Protein AF-A0A9E5UUG3-F1 (afdb_monomer_lite)

Secondary structure (DSSP, 8-state):
--SHHHHHHHHHHHHHHHHHHHHHHTT-S-------STTHHHHHHHHHHHHGGGEEEEE--TT--SHHHHHHHHHH-TTS-TTTTHHHHHHHHH---HHHHHHHHHHHHHHH-SS--EEEEE-GGGS---HHHHHHHHHHHHHS-GGGS-S---S---S----S-TTHHHHHHHTTS--

Structure (mmCIF, N/CA/C/O backbone):
data_AF-A0A9E5UUG3-F1
#
_entry.id   AF-A0A9E5UUG3-F1
#
loop_
_atom_site.group_PDB
_atom_site.id
_atom_site.type_symbol
_atom_site.label_atom_id
_atom_site.label_alt_id
_atom_site.label_comp_id
_atom_site.label_asym_id
_atom_site.label_entity_id
_atom_site.label_seq_id
_atom_site.pdbx_PDB_ins_code
_atom_site.Cartn_x
_atom_site.Cartn_y
_atom_site.Cartn_z
_atom_site.occupancy
_atom_site.B_iso_or_equiv
_atom_site.auth_seq_id
_atom_site.auth_comp_id
_atom_site.auth_asym_id
_atom_site.auth_atom_id
_atom_site.pdbx_PDB_model_num
ATOM 1 N N . MET A 1 1 ? 19.780 -21.323 -33.373 1.00 42.34 1 MET A N 1
ATOM 2 C CA . MET A 1 1 ? 19.996 -20.394 -32.244 1.00 42.34 1 MET A CA 1
ATOM 3 C C . MET A 1 1 ? 18.918 -20.692 -31.219 1.00 42.34 1 MET A C 1
ATOM 5 O O . MET A 1 1 ? 17.743 -20.527 -31.521 1.00 42.34 1 MET A O 1
ATOM 9 N N . ASP A 1 2 ? 19.329 -21.275 -30.093 1.00 50.41 2 ASP A N 1
ATOM 10 C CA . ASP A 1 2 ? 18.480 -21.953 -29.109 1.00 50.41 2 ASP A CA 1
ATOM 11 C C . ASP A 1 2 ? 17.634 -20.989 -28.270 1.00 50.41 2 ASP A C 1
ATOM 13 O O . ASP A 1 2 ? 18.075 -20.495 -27.234 1.00 50.41 2 ASP A O 1
ATOM 17 N N . ASN A 1 3 ? 16.378 -20.784 -28.672 1.00 49.06 3 ASN A N 1
ATOM 18 C CA . ASN A 1 3 ? 15.360 -20.176 -27.804 1.00 49.06 3 ASN A CA 1
ATOM 19 C C . ASN A 1 3 ? 14.897 -21.125 -26.680 1.00 49.06 3 ASN A C 1
ATOM 21 O O . ASN A 1 3 ? 14.336 -20.669 -25.686 1.00 49.06 3 ASN A O 1
ATOM 25 N N . MET A 1 4 ? 15.157 -22.432 -26.803 1.00 44.44 4 MET A N 1
ATOM 26 C CA . MET A 1 4 ? 14.665 -23.447 -25.863 1.00 44.44 4 MET A CA 1
ATOM 27 C C . MET A 1 4 ? 15.481 -23.487 -24.558 1.00 44.44 4 MET A C 1
ATOM 29 O O . MET A 1 4 ? 14.913 -23.558 -23.475 1.00 44.44 4 MET A O 1
ATOM 33 N N . GLY A 1 5 ? 16.806 -23.307 -24.629 1.00 47.41 5 GLY A N 1
ATOM 34 C CA . GLY A 1 5 ? 17.678 -23.308 -23.445 1.00 47.41 5 GLY A CA 1
ATOM 35 C C . GLY A 1 5 ? 17.629 -22.030 -22.595 1.00 47.41 5 GLY A C 1
ATOM 36 O O . GLY A 1 5 ? 18.111 -22.030 -21.461 1.00 47.41 5 GLY A O 1
ATOM 37 N N . TYR A 1 6 ? 17.075 -20.933 -23.123 1.00 51.69 6 TYR A N 1
ATOM 38 C CA . TYR A 1 6 ? 16.877 -19.690 -22.371 1.00 51.69 6 TYR A CA 1
ATOM 39 C C . TYR A 1 6 ? 15.624 -19.767 -21.495 1.00 51.69 6 TYR A C 1
ATOM 41 O O . TYR A 1 6 ? 15.680 -19.400 -20.322 1.00 51.69 6 TYR A O 1
ATOM 49 N N . MET A 1 7 ? 14.528 -20.308 -22.037 1.00 43.44 7 MET A N 1
ATOM 50 C CA . MET A 1 7 ? 13.274 -20.473 -21.298 1.00 43.44 7 MET A CA 1
ATOM 51 C C . MET A 1 7 ? 13.421 -21.466 -20.141 1.00 43.44 7 MET A C 1
ATOM 53 O O . MET A 1 7 ? 13.044 -21.119 -19.027 1.00 43.44 7 MET A O 1
ATOM 57 N N . ASP A 1 8 ? 14.111 -22.595 -20.337 1.00 50.88 8 ASP A N 1
ATOM 58 C CA . ASP A 1 8 ? 14.395 -23.561 -19.259 1.00 50.88 8 ASP A CA 1
ATOM 59 C C . ASP A 1 8 ? 15.176 -22.945 -18.086 1.00 50.88 8 ASP A C 1
ATOM 61 O O . ASP A 1 8 ? 14.924 -23.243 -16.918 1.00 50.88 8 ASP A O 1
ATOM 65 N N . ARG A 1 9 ? 16.132 -22.047 -18.364 1.00 43.44 9 ARG A N 1
ATOM 66 C CA . ARG A 1 9 ? 16.899 -21.367 -17.305 1.00 43.44 9 ARG A CA 1
ATOM 67 C C . ARG A 1 9 ? 16.075 -20.305 -16.597 1.00 43.44 9 ARG A C 1
ATOM 69 O O . ARG A 1 9 ? 16.220 -20.145 -15.387 1.00 43.44 9 ARG A O 1
ATOM 76 N N . VAL A 1 10 ? 15.235 -19.573 -17.328 1.00 49.25 10 VAL A N 1
ATOM 77 C CA . VAL A 1 10 ? 14.314 -18.597 -16.734 1.00 49.25 10 VAL A CA 1
ATOM 78 C C . VAL A 1 10 ? 13.309 -19.317 -15.843 1.00 49.25 10 VAL A C 1
ATOM 80 O O . VAL A 1 10 ? 13.124 -18.894 -14.706 1.00 49.25 10 VAL A O 1
ATOM 83 N N . GLU A 1 11 ? 12.744 -20.436 -16.293 1.00 49.12 11 GLU A N 1
ATOM 84 C CA . GLU A 1 11 ? 11.840 -21.260 -15.492 1.00 49.12 11 GLU A CA 1
ATOM 85 C C . GLU A 1 11 ? 12.535 -21.867 -14.277 1.00 49.12 11 GLU A C 1
ATOM 87 O O . GLU A 1 11 ? 11.987 -21.798 -13.182 1.00 49.12 11 GLU A O 1
ATOM 92 N N . ALA A 1 12 ? 13.757 -22.387 -14.407 1.00 44.47 12 ALA A N 1
ATOM 93 C CA . ALA A 1 12 ? 14.498 -22.944 -13.276 1.00 44.47 12 ALA A CA 1
ATOM 94 C C . ALA A 1 12 ? 14.862 -21.880 -12.224 1.00 44.47 12 ALA A C 1
ATOM 96 O O . ALA A 1 12 ? 14.724 -22.118 -11.018 1.00 44.47 12 ALA A O 1
ATOM 97 N N . VAL A 1 13 ? 15.293 -20.688 -12.654 1.00 48.50 13 VAL A N 1
ATOM 98 C CA . VAL A 1 13 ? 15.597 -19.563 -11.751 1.00 48.50 13 VAL A CA 1
ATOM 99 C C . VAL A 1 13 ? 14.319 -19.031 -11.111 1.00 48.50 13 VAL A C 1
ATOM 101 O O . VAL A 1 13 ? 14.289 -18.835 -9.896 1.00 48.50 13 VAL A O 1
ATOM 104 N N . ALA A 1 14 ? 13.248 -18.867 -11.888 1.00 50.31 14 ALA A N 1
ATOM 105 C CA . ALA A 1 14 ? 11.950 -18.443 -11.386 1.00 50.31 14 ALA A CA 1
ATOM 106 C C . ALA A 1 14 ? 11.383 -19.474 -10.404 1.00 50.31 14 ALA A C 1
ATOM 108 O O . ALA A 1 14 ? 10.954 -19.097 -9.324 1.00 50.31 14 ALA A O 1
ATOM 109 N N . ALA A 1 15 ? 11.462 -20.772 -10.699 1.00 51.09 15 ALA A N 1
ATOM 110 C CA . ALA A 1 15 ? 11.016 -21.849 -9.820 1.00 51.09 15 ALA A CA 1
ATOM 111 C C . ALA A 1 15 ? 11.844 -21.937 -8.531 1.00 51.09 15 ALA A C 1
ATOM 113 O O . ALA A 1 15 ? 11.290 -22.209 -7.463 1.00 51.09 15 ALA A O 1
ATOM 114 N N . THR A 1 16 ? 13.149 -21.666 -8.602 1.00 54.38 16 THR A N 1
ATOM 115 C CA . THR A 1 16 ? 14.029 -21.599 -7.426 1.00 54.38 16 THR A CA 1
ATOM 116 C C . THR A 1 16 ? 13.702 -20.379 -6.570 1.00 54.38 16 THR A C 1
ATOM 118 O O . THR A 1 16 ? 13.541 -20.510 -5.357 1.00 54.38 16 THR A O 1
ATOM 121 N N . ALA A 1 17 ? 13.521 -19.211 -7.190 1.00 56.84 17 ALA A N 1
ATOM 122 C CA . ALA A 1 17 ? 13.070 -18.001 -6.512 1.00 56.84 17 ALA A CA 1
ATOM 123 C C . ALA A 1 17 ? 11.683 -18.208 -5.891 1.00 56.84 17 ALA A C 1
ATOM 125 O O . ALA A 1 17 ? 11.483 -17.884 -4.731 1.00 56.84 17 ALA A O 1
ATOM 126 N N . ALA A 1 18 ? 10.762 -18.849 -6.607 1.00 54.66 18 ALA A N 1
ATOM 127 C CA . ALA A 1 18 ? 9.435 -19.217 -6.130 1.00 54.66 18 ALA A CA 1
ATOM 128 C C . ALA A 1 18 ? 9.491 -20.138 -4.923 1.00 54.66 18 ALA A C 1
ATOM 130 O O . ALA A 1 18 ? 8.748 -19.949 -3.970 1.00 54.66 18 ALA A O 1
ATOM 131 N N . LYS A 1 19 ? 10.362 -21.150 -4.964 1.00 59.47 19 LYS A N 1
ATOM 132 C CA . LYS A 1 19 ? 10.550 -22.092 -3.865 1.00 59.47 19 LYS A CA 1
ATOM 133 C C . LYS A 1 19 ? 11.124 -21.381 -2.645 1.00 59.47 19 LYS A C 1
ATOM 135 O O . LYS A 1 19 ? 10.588 -21.553 -1.561 1.00 59.47 19 LYS A O 1
ATOM 140 N N . ALA A 1 20 ? 12.133 -20.535 -2.836 1.00 62.28 20 ALA A N 1
ATOM 141 C CA . ALA A 1 20 ? 12.733 -19.749 -1.764 1.00 62.28 20 ALA A CA 1
ATOM 142 C C . ALA A 1 20 ? 11.764 -18.708 -1.182 1.00 62.28 20 ALA A C 1
ATOM 144 O O . ALA A 1 20 ? 11.765 -18.491 0.026 1.00 62.28 20 ALA A O 1
ATOM 145 N N . VAL A 1 21 ? 10.934 -18.085 -2.025 1.00 58.16 21 VAL A N 1
ATOM 146 C CA . VAL A 1 21 ? 9.827 -17.224 -1.598 1.00 58.16 21 VAL A CA 1
ATOM 147 C C . VAL A 1 21 ? 8.866 -18.072 -0.776 1.00 58.16 21 VAL A C 1
ATOM 149 O O . VAL A 1 21 ? 8.733 -17.801 0.404 1.00 58.16 21 VAL A O 1
ATOM 152 N N . ARG A 1 22 ? 8.320 -19.168 -1.319 1.00 61.12 22 ARG A N 1
ATOM 153 C CA . ARG A 1 22 ? 7.390 -20.067 -0.613 1.00 61.12 22 ARG A CA 1
ATOM 154 C C . ARG A 1 22 ? 7.908 -20.534 0.739 1.00 61.12 22 ARG A C 1
ATOM 156 O O . ARG A 1 22 ? 7.208 -20.370 1.723 1.00 61.12 22 ARG A O 1
ATOM 163 N N . GLU A 1 23 ? 9.112 -21.094 0.807 1.00 63.41 23 GLU A N 1
ATOM 164 C CA . GLU A 1 23 ? 9.686 -21.622 2.054 1.00 63.41 23 GLU A CA 1
ATOM 165 C C . GLU A 1 23 ? 9.810 -20.551 3.132 1.00 63.41 23 GLU A C 1
ATOM 167 O O . GLU A 1 23 ? 9.707 -20.845 4.318 1.00 63.41 23 GLU A O 1
ATOM 172 N N . LYS A 1 24 ? 10.018 -19.299 2.725 1.00 58.38 24 LYS A N 1
ATOM 173 C CA . LYS A 1 24 ? 10.236 -18.197 3.657 1.00 58.38 24 LYS A CA 1
ATOM 174 C C . LYS A 1 24 ? 8.971 -17.417 3.933 1.00 58.38 24 LYS A C 1
ATOM 176 O O . LYS A 1 24 ? 8.913 -16.762 4.966 1.00 58.38 24 LYS A O 1
ATOM 181 N N . THR A 1 25 ? 8.003 -17.449 3.017 1.00 55.69 25 THR A N 1
ATOM 182 C CA . THR A 1 25 ? 6.725 -16.734 3.099 1.00 55.69 25 THR A CA 1
ATOM 183 C C . THR A 1 25 ? 5.597 -17.621 3.600 1.00 55.69 25 THR A C 1
ATOM 185 O O . THR A 1 25 ? 4.498 -17.114 3.789 1.00 55.69 25 THR A O 1
ATOM 188 N N . HIS A 1 26 ? 5.836 -18.923 3.783 1.00 54.44 26 HIS A N 1
ATOM 189 C CA . HIS A 1 26 ? 4.809 -19.914 4.100 1.00 54.44 26 HIS A CA 1
ATOM 190 C C . HIS A 1 26 ? 3.956 -19.521 5.316 1.00 54.44 26 HIS A C 1
ATOM 192 O O . HIS A 1 26 ? 2.752 -19.745 5.324 1.00 54.44 26 HIS A O 1
ATOM 198 N N . ASP A 1 27 ? 4.559 -18.882 6.314 1.00 53.25 27 ASP A N 1
ATOM 199 C CA . ASP A 1 27 ? 3.922 -18.407 7.542 1.00 53.25 27 ASP A CA 1
ATOM 200 C C . ASP A 1 27 ? 3.556 -16.911 7.516 1.00 53.25 27 ASP A C 1
ATOM 202 O O . ASP A 1 27 ? 3.045 -16.379 8.502 1.00 53.25 27 ASP A O 1
ATOM 206 N N . LYS A 1 28 ? 3.795 -16.209 6.400 1.00 54.22 28 LYS A N 1
ATOM 207 C CA . LYS A 1 28 ? 3.691 -14.744 6.329 1.00 54.22 28 LYS A CA 1
ATOM 208 C C . LYS A 1 28 ? 2.484 -14.294 5.539 1.00 54.22 28 LYS A C 1
ATOM 210 O O . LYS A 1 28 ? 2.327 -14.616 4.366 1.00 54.22 28 LYS A O 1
ATOM 215 N N . ARG A 1 29 ? 1.643 -13.501 6.192 1.00 54.22 29 ARG A N 1
ATOM 216 C CA . ARG A 1 29 ? 0.372 -13.029 5.637 1.00 54.22 29 ARG A CA 1
ATOM 217 C C . ARG A 1 29 ? 0.427 -11.722 4.857 1.00 54.22 29 ARG A C 1
ATOM 219 O O . ARG A 1 29 ? -0.585 -11.385 4.267 1.00 54.22 29 ARG A O 1
ATOM 226 N N . ILE A 1 30 ? 1.548 -11.000 4.880 1.00 53.69 30 ILE A N 1
ATOM 227 C CA . ILE A 1 30 ? 1.813 -9.839 4.021 1.00 53.69 30 ILE A CA 1
ATOM 228 C C . ILE A 1 30 ? 3.253 -9.965 3.540 1.00 53.69 30 ILE A C 1
ATOM 230 O O . ILE A 1 30 ? 4.176 -10.166 4.333 1.00 53.69 30 ILE A O 1
ATOM 234 N N . ILE A 1 31 ? 3.443 -9.860 2.230 1.00 60.00 31 ILE A N 1
ATOM 235 C CA . ILE A 1 31 ? 4.750 -9.964 1.591 1.00 60.00 31 ILE A CA 1
ATOM 236 C C . ILE A 1 31 ? 4.859 -8.781 0.639 1.00 60.00 31 ILE A C 1
ATOM 238 O O . ILE A 1 31 ? 4.222 -8.793 -0.407 1.00 60.00 31 ILE A O 1
ATOM 242 N N . ILE A 1 32 ? 5.655 -7.784 1.022 1.00 59.47 32 ILE A N 1
ATOM 243 C CA . ILE A 1 32 ? 6.008 -6.651 0.165 1.00 59.47 32 ILE A CA 1
ATOM 244 C C . ILE A 1 32 ? 7.279 -7.031 -0.586 1.00 59.47 32 ILE A C 1
ATOM 246 O O . ILE A 1 32 ? 8.333 -7.242 0.022 1.00 59.47 32 ILE A O 1
ATOM 250 N N . LEU A 1 33 ? 7.172 -7.173 -1.904 1.00 61.72 33 LEU A N 1
ATOM 251 C CA . LEU A 1 33 ? 8.318 -7.424 -2.776 1.00 61.72 33 LEU A CA 1
ATOM 252 C C . LEU A 1 33 ? 8.551 -6.211 -3.656 1.00 61.72 33 LEU A C 1
ATOM 254 O O . LEU A 1 33 ? 7.604 -5.556 -4.058 1.00 61.72 33 LEU A O 1
ATOM 258 N N . TYR A 1 34 ? 9.820 -5.969 -3.958 1.00 63.78 34 TYR A N 1
ATOM 259 C CA . TYR A 1 34 ? 10.263 -4.859 -4.784 1.00 63.78 34 TYR A CA 1
ATOM 260 C C . TYR A 1 34 ? 11.344 -5.344 -5.762 1.00 63.78 34 TYR A C 1
ATOM 262 O O . TYR A 1 34 ? 12.526 -5.422 -5.399 1.00 63.78 34 TYR A O 1
ATOM 270 N N . PRO A 1 35 ? 10.989 -5.786 -6.977 1.00 56.69 35 PRO A N 1
ATOM 271 C CA . PRO A 1 35 ? 11.941 -6.525 -7.790 1.00 56.69 35 PRO A CA 1
ATOM 272 C C . PRO A 1 35 ? 12.709 -5.614 -8.767 1.00 56.69 35 PRO A C 1
ATOM 274 O O . PRO A 1 35 ? 12.293 -5.357 -9.883 1.00 56.69 35 PRO A O 1
ATOM 277 N N . ARG A 1 36 ? 13.934 -5.213 -8.406 1.00 58.78 36 ARG A N 1
ATOM 278 C CA . ARG A 1 36 ? 14.842 -4.411 -9.268 1.00 58.78 36 ARG A CA 1
ATOM 279 C C . ARG A 1 36 ? 15.496 -5.148 -10.453 1.00 58.78 36 ARG A C 1
ATOM 281 O O . ARG A 1 36 ? 16.528 -4.706 -10.955 1.00 58.78 36 ARG A O 1
ATOM 288 N N . HIS A 1 37 ? 14.997 -6.308 -10.880 1.00 60.78 37 HIS A N 1
ATOM 289 C CA . HIS A 1 37 ? 15.760 -7.194 -11.775 1.00 60.78 37 HIS A CA 1
ATOM 290 C C . HIS A 1 37 ? 15.142 -7.363 -13.164 1.00 60.78 37 HIS A C 1
ATOM 292 O O . HIS A 1 37 ? 13.932 -7.344 -13.319 1.00 60.78 37 HIS A O 1
ATOM 298 N N . ARG A 1 38 ? 15.959 -7.683 -14.179 1.00 58.59 38 ARG A N 1
ATOM 299 C CA . ARG A 1 38 ? 15.508 -8.001 -15.557 1.00 58.59 38 ARG A CA 1
ATOM 300 C C . ARG A 1 38 ? 14.472 -9.131 -15.657 1.00 58.59 38 ARG A C 1
ATOM 302 O O . ARG A 1 38 ? 13.865 -9.314 -16.700 1.00 58.59 38 ARG A O 1
ATOM 309 N N . GLN A 1 39 ? 14.297 -9.907 -14.590 1.00 67.06 39 GLN A N 1
ATOM 310 C CA . GLN A 1 39 ? 13.318 -10.993 -14.487 1.00 67.06 39 GLN A CA 1
ATOM 311 C C . GLN A 1 39 ? 12.070 -10.577 -13.688 1.00 67.06 39 GLN A C 1
ATOM 313 O O . GLN A 1 39 ? 11.297 -11.432 -13.272 1.00 67.06 39 GLN A O 1
ATOM 318 N N . HIS A 1 40 ? 11.883 -9.272 -13.476 1.00 72.06 40 HIS A N 1
ATOM 319 C CA . HIS A 1 40 ? 10.779 -8.658 -12.747 1.00 72.06 40 HIS A CA 1
ATOM 320 C C . HIS A 1 40 ? 9.415 -9.210 -13.184 1.00 72.06 40 HIS A C 1
ATOM 322 O O . HIS A 1 40 ? 8.711 -9.824 -12.387 1.00 72.06 40 HIS A O 1
ATOM 328 N N . THR A 1 41 ? 9.105 -9.124 -14.480 1.00 76.94 41 THR A N 1
ATOM 329 C CA . THR A 1 41 ? 7.843 -9.616 -15.048 1.00 76.94 41 THR A CA 1
ATOM 330 C C . THR A 1 41 ? 7.648 -11.118 -14.838 1.00 76.94 41 THR A C 1
ATOM 332 O O . THR A 1 41 ? 6.546 -11.556 -14.525 1.00 76.94 41 THR A O 1
ATOM 33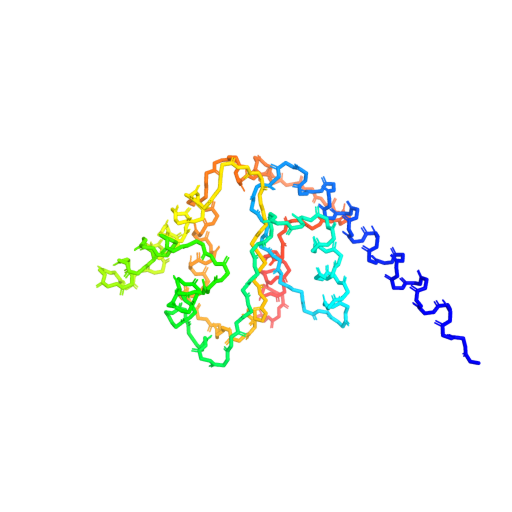5 N N . ALA A 1 42 ? 8.714 -11.916 -14.961 1.00 75.50 42 ALA A N 1
ATOM 336 C CA . ALA A 1 42 ? 8.647 -13.361 -14.747 1.00 75.50 42 ALA A CA 1
ATOM 337 C C . ALA A 1 42 ? 8.388 -13.707 -13.272 1.00 75.50 42 ALA A C 1
ATOM 339 O O . ALA A 1 42 ? 7.617 -14.620 -12.980 1.00 75.50 42 ALA A O 1
ATOM 340 N N . LEU A 1 43 ? 8.989 -12.957 -12.342 1.00 75.12 43 LEU A N 1
ATOM 341 C CA . LEU A 1 43 ? 8.722 -13.103 -10.916 1.00 75.12 43 LEU A CA 1
ATOM 342 C C . LEU A 1 43 ? 7.274 -12.729 -10.591 1.00 75.12 43 LEU A C 1
ATOM 344 O O . LEU A 1 43 ? 6.601 -13.511 -9.929 1.00 75.12 43 LEU A O 1
ATOM 348 N N . ILE A 1 44 ? 6.778 -11.591 -11.085 1.00 79.44 44 ILE A N 1
ATOM 349 C CA . ILE A 1 44 ? 5.379 -11.181 -10.895 1.00 79.44 44 ILE A CA 1
ATOM 350 C C . ILE A 1 44 ? 4.423 -12.247 -11.428 1.00 79.44 44 ILE A C 1
ATOM 352 O O . ILE A 1 44 ? 3.546 -12.693 -10.693 1.00 79.44 44 ILE A O 1
ATOM 356 N N . ALA A 1 45 ? 4.614 -12.706 -12.668 1.00 80.88 45 ALA A N 1
ATOM 357 C CA . ALA A 1 45 ? 3.770 -13.736 -13.274 1.00 80.88 45 ALA A CA 1
ATOM 358 C C . ALA A 1 45 ? 3.753 -15.028 -12.444 1.00 80.88 45 ALA A C 1
ATOM 360 O O . ALA A 1 45 ? 2.710 -15.658 -12.255 1.00 80.88 45 ALA A O 1
ATOM 361 N N . LEU A 1 46 ? 4.908 -15.407 -11.900 1.00 78.81 46 LEU A N 1
ATOM 362 C CA . LEU A 1 46 ? 5.022 -16.561 -11.027 1.00 78.81 46 LEU A CA 1
ATOM 363 C C . LEU A 1 46 ? 4.310 -16.354 -9.681 1.00 78.81 46 LEU A C 1
ATOM 365 O O . LEU A 1 46 ? 3.675 -17.280 -9.182 1.00 78.81 46 LEU A O 1
ATOM 369 N N . LEU A 1 47 ? 4.389 -15.160 -9.093 1.00 77.19 47 LEU A N 1
ATOM 370 C CA . LEU A 1 47 ? 3.677 -14.837 -7.856 1.00 77.19 47 LEU A CA 1
ATOM 371 C C . LEU A 1 47 ? 2.165 -14.853 -8.076 1.00 77.19 47 LEU A C 1
ATOM 373 O O . LEU A 1 47 ? 1.459 -15.490 -7.297 1.00 77.19 47 LEU A O 1
ATOM 377 N N . TYR A 1 48 ? 1.688 -14.281 -9.183 1.00 81.44 48 TYR A N 1
ATOM 378 C CA . TYR A 1 48 ? 0.283 -14.356 -9.585 1.00 81.44 48 TYR A CA 1
ATOM 379 C C . TYR A 1 48 ? -0.201 -15.800 -9.715 1.00 81.44 48 TYR A C 1
ATOM 381 O O . TYR A 1 48 ? -1.256 -16.136 -9.188 1.00 81.44 48 TYR A O 1
ATOM 389 N N . LYS A 1 49 ? 0.591 -16.689 -10.330 1.00 81.00 49 LYS A N 1
ATOM 390 C CA . LYS A 1 49 ? 0.254 -18.120 -10.435 1.00 81.00 49 LYS A CA 1
ATOM 391 C C . LYS A 1 49 ? 0.114 -18.815 -9.073 1.00 81.00 49 LYS A C 1
ATOM 393 O O . LYS A 1 49 ? -0.540 -19.846 -8.985 1.00 81.00 49 LYS A O 1
ATOM 398 N N . HIS A 1 50 ? 0.770 -18.314 -8.027 1.00 76.56 50 HIS A N 1
ATOM 399 C CA . HIS A 1 50 ? 0.776 -18.954 -6.708 1.00 76.56 50 HIS A CA 1
ATOM 400 C C . HIS A 1 50 ? -0.220 -18.359 -5.717 1.00 76.56 50 HIS A C 1
ATOM 402 O O . HIS A 1 50 ? -0.761 -19.090 -4.886 1.00 76.56 50 HIS A O 1
ATOM 408 N N . TYR A 1 51 ? -0.409 -17.045 -5.758 1.00 78.31 51 TYR A N 1
ATOM 409 C CA . TYR A 1 51 ? -1.283 -16.339 -4.829 1.00 78.31 51 TYR A CA 1
ATOM 410 C C . TYR A 1 51 ? -2.662 -16.072 -5.427 1.00 78.31 51 TYR A C 1
ATOM 412 O O . TYR A 1 51 ? -3.596 -15.897 -4.652 1.00 78.31 51 TYR A O 1
ATOM 420 N N . GLU A 1 52 ? -2.802 -16.138 -6.754 1.00 83.81 52 GLU A N 1
ATOM 421 C CA . GLU A 1 52 ? -4.063 -15.989 -7.484 1.00 83.81 52 GLU A CA 1
ATOM 422 C C . GLU A 1 52 ? -4.846 -14.750 -7.014 1.00 83.81 52 GLU A C 1
ATOM 424 O O . GLU A 1 52 ? -4.329 -13.634 -7.072 1.00 83.81 52 GLU A O 1
ATOM 429 N N . ASP A 1 53 ? -6.065 -14.936 -6.507 1.00 82.94 53 ASP A N 1
ATOM 430 C CA . ASP A 1 53 ? -6.956 -13.890 -5.996 1.00 82.94 53 ASP A CA 1
ATOM 431 C C . ASP A 1 53 ? -6.482 -13.265 -4.669 1.00 82.94 53 ASP A C 1
ATOM 433 O O . ASP A 1 53 ? -7.039 -12.272 -4.203 1.00 82.94 53 ASP A O 1
ATOM 437 N N . ARG A 1 54 ? -5.461 -13.846 -4.029 1.00 83.25 54 ARG A N 1
ATOM 438 C CA . ARG A 1 54 ? -4.892 -13.403 -2.745 1.00 83.25 54 ARG A CA 1
ATOM 439 C C . ARG A 1 54 ? -3.702 -12.473 -2.927 1.00 83.25 54 ARG A C 1
ATOM 441 O O . ARG A 1 54 ? -2.918 -12.299 -1.997 1.00 83.25 54 ARG A O 1
ATOM 448 N N . MET A 1 55 ? -3.533 -11.898 -4.110 1.00 85.31 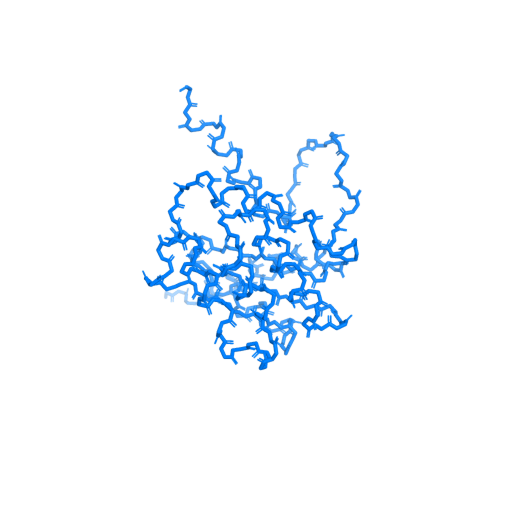55 MET A N 1
ATOM 449 C CA . MET A 1 55 ? -2.479 -10.939 -4.407 1.00 85.31 55 MET A CA 1
ATOM 450 C C . MET A 1 55 ? -3.087 -9.586 -4.760 1.00 85.31 55 MET A C 1
ATOM 452 O O . MET A 1 55 ? -3.855 -9.474 -5.707 1.00 85.31 55 MET A O 1
ATOM 456 N N . TYR A 1 56 ? -2.688 -8.561 -4.016 1.00 87.25 56 TYR A N 1
ATOM 457 C CA . TYR A 1 56 ? -2.901 -7.163 -4.359 1.00 87.25 56 TYR A CA 1
ATOM 458 C C . TYR A 1 56 ? -1.600 -6.615 -4.929 1.00 87.25 56 TYR A C 1
ATOM 460 O O . TYR A 1 56 ? -0.521 -6.871 -4.392 1.00 87.25 56 TYR A O 1
ATOM 468 N N . TYR A 1 57 ? -1.692 -5.893 -6.031 1.00 87.56 57 TYR A N 1
ATOM 469 C CA . TYR A 1 57 ? -0.565 -5.341 -6.759 1.00 87.56 57 TYR A CA 1
ATOM 470 C C . TYR A 1 57 ? -0.767 -3.844 -6.908 1.00 87.56 57 TYR A C 1
ATOM 472 O O . TYR A 1 57 ? -1.810 -3.408 -7.376 1.00 87.56 57 TYR A O 1
ATOM 480 N N . TYR A 1 58 ? 0.242 -3.077 -6.522 1.00 90.56 58 TYR A N 1
ATOM 481 C CA . TYR A 1 58 ? 0.284 -1.645 -6.753 1.00 90.56 58 TYR A CA 1
ATOM 482 C C . TYR A 1 58 ? 1.628 -1.296 -7.376 1.00 90.56 58 TYR A C 1
ATOM 484 O O . TYR A 1 58 ? 2.674 -1.548 -6.773 1.00 90.56 58 TYR A O 1
ATOM 492 N N . ALA A 1 59 ? 1.599 -0.736 -8.580 1.00 89.38 59 ALA A N 1
ATOM 493 C CA . ALA A 1 59 ? 2.781 -0.205 -9.239 1.00 89.38 59 ALA A CA 1
ATOM 494 C C . ALA A 1 59 ? 2.803 1.304 -9.069 1.00 89.38 59 ALA A C 1
ATOM 496 O O . ALA A 1 59 ? 1.864 1.977 -9.492 1.00 89.38 59 ALA A O 1
ATOM 497 N N . LEU A 1 60 ? 3.881 1.823 -8.484 1.00 90.00 60 LEU A N 1
ATOM 498 C CA . LEU A 1 60 ? 4.056 3.260 -8.392 1.00 90.00 60 LEU A CA 1
ATOM 499 C C . LEU A 1 60 ? 4.147 3.864 -9.796 1.00 90.00 60 LEU A C 1
ATOM 501 O O . LEU A 1 60 ? 4.748 3.283 -10.712 1.00 90.00 60 LEU A O 1
ATOM 505 N N . SER A 1 61 ? 3.538 5.034 -9.934 1.00 91.31 61 SER A N 1
ATOM 506 C CA . SER A 1 61 ? 3.509 5.849 -11.144 1.00 91.31 61 SER A CA 1
ATOM 507 C C . SER A 1 61 ? 4.368 7.106 -10.986 1.00 91.31 61 SER A C 1
ATOM 509 O O . SER A 1 61 ? 4.886 7.392 -9.910 1.00 91.31 61 SER A O 1
ATOM 511 N N . GLU A 1 62 ? 4.521 7.886 -12.057 1.00 90.38 62 GLU A N 1
ATOM 512 C CA . GLU A 1 62 ? 5.242 9.170 -12.013 1.00 90.38 62 GLU A CA 1
ATOM 513 C C . GLU A 1 62 ? 4.566 10.208 -11.096 1.00 90.38 62 GLU A C 1
ATOM 515 O O . GLU A 1 62 ? 5.223 11.134 -10.610 1.00 90.38 62 GLU A O 1
ATOM 520 N N . ASP A 1 63 ? 3.273 10.026 -10.816 1.00 92.75 63 ASP A N 1
ATOM 521 C CA . ASP A 1 63 ? 2.525 10.857 -9.875 1.00 92.75 63 ASP A CA 1
ATOM 522 C C . ASP A 1 63 ? 2.875 10.525 -8.412 1.00 92.75 63 ASP A C 1
ATOM 524 O O . ASP A 1 63 ? 2.703 11.377 -7.544 1.00 92.75 63 ASP A O 1
ATOM 528 N N . ASP A 1 64 ? 3.444 9.342 -8.138 1.00 92.19 64 ASP A N 1
ATOM 529 C CA . ASP A 1 64 ? 3.878 8.883 -6.809 1.00 92.19 64 ASP A CA 1
ATOM 530 C C . ASP A 1 64 ? 5.301 9.375 -6.470 1.00 92.19 64 ASP A C 1
ATOM 532 O O . ASP A 1 64 ? 6.188 8.608 -6.084 1.00 92.19 64 ASP A O 1
ATOM 536 N N . ASN A 1 65 ? 5.536 10.675 -6.658 1.00 90.50 65 ASN A N 1
ATOM 537 C CA . ASN A 1 65 ? 6.855 11.309 -6.534 1.00 90.50 65 ASN A CA 1
ATOM 538 C C . ASN A 1 65 ? 7.226 11.754 -5.107 1.00 90.50 65 ASN A C 1
ATOM 540 O O . ASN A 1 65 ? 8.323 12.267 -4.889 1.00 90.50 65 ASN A O 1
ATOM 544 N N . ASP A 1 66 ? 6.355 11.529 -4.126 1.00 93.50 66 ASP A N 1
ATOM 545 C CA . ASP A 1 66 ? 6.638 11.664 -2.700 1.00 93.50 66 ASP A CA 1
ATOM 546 C C . ASP A 1 66 ? 5.811 10.655 -1.878 1.00 93.50 66 ASP A C 1
ATOM 548 O O . ASP A 1 66 ? 4.945 9.944 -2.390 1.00 93.50 66 ASP A O 1
ATOM 552 N N . LEU A 1 67 ? 6.077 10.561 -0.572 1.00 94.88 67 LEU A N 1
ATOM 553 C CA . LEU A 1 67 ? 5.380 9.600 0.289 1.00 94.88 67 LEU A CA 1
ATOM 554 C C . LEU A 1 67 ? 3.860 9.844 0.343 1.00 94.88 67 LEU A C 1
ATOM 556 O O . LEU A 1 67 ? 3.082 8.896 0.453 1.00 94.88 67 LEU A O 1
ATOM 560 N N . ARG A 1 68 ? 3.427 11.106 0.288 1.00 95.88 68 ARG A N 1
ATOM 561 C CA . ARG A 1 68 ? 2.021 11.493 0.440 1.00 95.88 68 ARG A CA 1
ATOM 562 C C . ARG A 1 68 ? 1.218 11.182 -0.817 1.00 95.88 68 ARG A C 1
ATOM 564 O O . ARG A 1 68 ? 0.107 10.662 -0.706 1.00 95.88 68 ARG A O 1
ATOM 571 N N . SER A 1 69 ? 1.771 11.478 -1.986 1.00 95.75 69 SER A N 1
ATOM 572 C CA . SER A 1 69 ? 1.220 11.130 -3.296 1.00 95.75 69 SER A CA 1
ATOM 573 C C . SER A 1 69 ? 1.116 9.616 -3.453 1.00 95.75 69 SER A C 1
ATOM 575 O O . SER A 1 69 ? 0.006 9.139 -3.682 1.00 95.75 69 SER A O 1
ATOM 577 N N . PHE A 1 70 ? 2.179 8.865 -3.137 1.00 95.56 70 PHE A N 1
ATOM 578 C CA . PHE A 1 70 ? 2.140 7.398 -3.083 1.00 95.56 70 PHE A CA 1
ATOM 579 C C . PHE A 1 70 ? 0.997 6.869 -2.213 1.00 95.56 70 PHE A C 1
ATOM 581 O O . PHE A 1 70 ? 0.194 6.051 -2.657 1.00 95.56 70 PHE A O 1
ATOM 588 N N . LEU A 1 71 ? 0.890 7.330 -0.964 1.00 96.75 71 LEU A N 1
ATOM 589 C CA . LEU A 1 71 ? -0.162 6.867 -0.056 1.00 96.75 71 LEU A CA 1
ATOM 590 C C . LEU A 1 71 ? -1.559 7.271 -0.533 1.00 96.75 71 LEU A C 1
ATOM 592 O O . LEU A 1 71 ? -2.523 6.528 -0.336 1.00 96.75 71 LEU A O 1
ATOM 596 N N . THR A 1 72 ? -1.672 8.431 -1.180 1.00 96.69 72 THR A N 1
ATOM 597 C CA . THR A 1 72 ? -2.921 8.882 -1.791 1.00 96.69 72 THR A CA 1
ATOM 598 C C . THR A 1 72 ? -3.318 7.945 -2.927 1.00 96.69 72 THR A C 1
ATOM 600 O O . THR A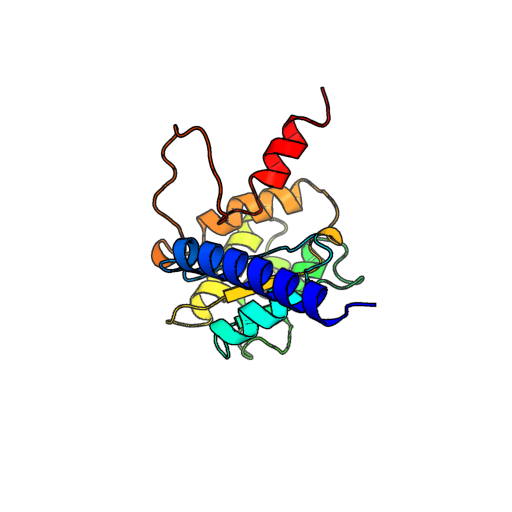 1 72 ? -4.434 7.426 -2.879 1.00 96.69 72 THR A O 1
ATOM 603 N N . GLY A 1 73 ? -2.425 7.671 -3.882 1.00 95.94 73 GLY A N 1
ATOM 604 C CA . GLY A 1 73 ? -2.665 6.751 -4.997 1.00 95.94 73 GLY A CA 1
ATOM 605 C C . GLY A 1 73 ? -2.989 5.340 -4.514 1.00 95.94 73 GLY A C 1
ATOM 606 O O . GLY A 1 73 ? -4.055 4.804 -4.818 1.00 95.94 73 GLY A O 1
ATOM 607 N N . PHE A 1 74 ? -2.155 4.801 -3.625 1.00 95.25 74 PHE A N 1
ATOM 608 C CA . PHE A 1 74 ? -2.334 3.483 -3.019 1.00 95.25 74 PHE A CA 1
ATOM 609 C C . PHE A 1 74 ? -3.688 3.328 -2.312 1.00 95.25 74 PHE A C 1
ATOM 611 O O . PHE A 1 74 ? -4.341 2.294 -2.424 1.00 95.25 74 PHE A O 1
ATOM 618 N N . SER A 1 75 ? -4.152 4.365 -1.604 1.00 95.94 75 SER A N 1
ATOM 619 C CA . SER A 1 75 ? -5.444 4.327 -0.906 1.00 95.94 75 SER A CA 1
ATOM 620 C C . SER A 1 75 ? -6.667 4.372 -1.834 1.00 95.94 75 SER A C 1
ATOM 622 O O . SER A 1 75 ? -7.762 4.044 -1.379 1.00 95.94 75 SER A O 1
ATOM 624 N N . HIS A 1 76 ? -6.509 4.783 -3.096 1.00 94.69 76 HIS A N 1
ATOM 625 C CA . HIS A 1 76 ? -7.592 4.887 -4.086 1.00 94.69 76 HIS A CA 1
ATOM 626 C C . HIS A 1 76 ? -7.507 3.829 -5.193 1.00 94.69 76 HIS A C 1
ATOM 628 O O . HIS A 1 76 ? -8.346 3.832 -6.095 1.00 94.69 76 HIS A O 1
ATOM 634 N N . ASP A 1 77 ? -6.512 2.943 -5.149 1.00 93.94 77 ASP A N 1
ATOM 635 C CA . ASP A 1 77 ? -6.307 1.960 -6.203 1.00 93.94 77 ASP A CA 1
ATOM 636 C C . ASP A 1 77 ? -7.488 0.977 -6.290 1.00 93.94 77 ASP A C 1
ATOM 638 O O . ASP A 1 77 ? -7.935 0.390 -5.300 1.00 93.94 77 ASP A O 1
ATOM 642 N N . ALA A 1 78 ? -8.008 0.814 -7.508 1.00 87.88 78 ALA A N 1
ATOM 643 C CA . ALA A 1 78 ? -9.218 0.050 -7.789 1.00 87.88 78 ALA A CA 1
ATOM 644 C C . ALA A 1 78 ? -9.060 -1.467 -7.586 1.00 87.88 78 ALA A C 1
ATOM 646 O O . ALA A 1 78 ? -10.059 -2.188 -7.579 1.00 87.88 78 ALA A O 1
ATOM 647 N N . MET A 1 79 ? -7.830 -1.967 -7.438 1.00 87.62 79 MET A N 1
ATOM 648 C CA . MET A 1 79 ? -7.561 -3.367 -7.119 1.00 87.62 79 MET A CA 1
ATOM 649 C C . MET A 1 79 ? -7.928 -3.709 -5.670 1.00 87.62 79 MET A C 1
ATOM 651 O O . MET A 1 79 ? -8.144 -4.880 -5.342 1.00 87.62 79 MET A O 1
ATOM 655 N N . PHE A 1 80 ? -8.021 -2.708 -4.792 1.00 89.88 80 PHE A N 1
ATOM 656 C CA . PHE A 1 80 ? -8.445 -2.902 -3.411 1.00 89.88 80 PHE A CA 1
ATOM 657 C C . PHE A 1 80 ? -9.974 -2.791 -3.254 1.00 89.88 80 PHE A C 1
ATOM 659 O O . PHE A 1 80 ? -10.651 -2.130 -4.042 1.00 89.88 80 PHE A O 1
ATOM 666 N N . PRO A 1 81 ? -10.563 -3.422 -2.218 1.00 89.81 81 PRO A N 1
ATOM 667 C CA . PRO A 1 81 ? -11.977 -3.258 -1.896 1.00 89.81 81 PRO A CA 1
ATOM 668 C C . PRO A 1 81 ? -12.342 -1.792 -1.634 1.00 89.81 81 PRO A C 1
ATOM 670 O O . PRO A 1 81 ? -11.540 -1.043 -1.089 1.00 89.81 81 PRO A O 1
ATOM 673 N N . ILE A 1 82 ? -13.597 -1.414 -1.899 1.00 86.75 82 ILE A N 1
ATOM 674 C CA . ILE A 1 82 ? -14.110 -0.028 -1.782 1.00 86.75 82 ILE A CA 1
ATOM 675 C C . ILE A 1 82 ? -13.796 0.634 -0.425 1.00 86.75 82 ILE A C 1
ATOM 677 O O . ILE A 1 82 ? -13.583 1.841 -0.351 1.00 86.75 82 ILE A O 1
ATOM 681 N N . ASN A 1 83 ? -13.762 -0.146 0.656 1.00 89.00 83 ASN A N 1
ATOM 682 C CA . ASN A 1 83 ? -13.527 0.373 2.005 1.00 89.00 83 ASN A CA 1
ATOM 683 C C . ASN A 1 83 ? -12.039 0.512 2.364 1.00 89.00 83 ASN A C 1
ATOM 685 O O . ASN A 1 83 ? -11.720 1.017 3.440 1.00 89.00 83 ASN A O 1
ATOM 689 N N . PHE A 1 84 ? -11.132 0.062 1.498 1.00 95.06 84 PHE A N 1
ATOM 690 C CA . PHE A 1 84 ? -9.699 0.167 1.718 1.00 95.06 84 PHE A CA 1
ATOM 691 C C . PHE A 1 84 ? -9.227 1.626 1.695 1.00 95.06 84 PHE A C 1
ATOM 693 O O . PHE A 1 84 ? -9.833 2.507 1.073 1.00 95.06 84 PHE A O 1
ATOM 700 N N . GLY A 1 85 ? -8.134 1.887 2.410 1.00 96.31 85 GLY A N 1
ATOM 701 C CA . GLY A 1 85 ? -7.473 3.186 2.426 1.00 96.31 85 GLY A CA 1
ATOM 702 C C . GLY A 1 85 ? -8.146 4.240 3.306 1.00 96.31 85 GLY A C 1
ATOM 703 O O . GLY A 1 85 ? -7.723 5.394 3.287 1.00 96.31 85 GLY A O 1
ATOM 704 N N . LEU A 1 86 ? -9.205 3.902 4.054 1.00 96.75 86 LEU A N 1
ATOM 705 C CA . LEU A 1 86 ? -9.910 4.878 4.887 1.00 96.75 86 LEU A CA 1
ATOM 706 C C . LEU A 1 86 ? -9.006 5.407 6.003 1.00 96.75 86 LEU A C 1
ATOM 708 O O . LEU A 1 86 ? -8.971 6.619 6.231 1.00 96.75 86 LEU A O 1
ATOM 712 N N . SER A 1 87 ? -8.258 4.525 6.672 1.00 97.50 87 SER A N 1
ATOM 713 C CA . SER A 1 87 ? -7.314 4.954 7.702 1.00 97.50 87 SER A CA 1
ATOM 714 C C . SER A 1 87 ? -6.202 5.807 7.103 1.00 97.50 87 SER A C 1
ATOM 716 O O . SER A 1 87 ? -5.879 6.847 7.680 1.00 97.50 87 SER A O 1
ATOM 718 N N . ILE A 1 88 ? -5.643 5.417 5.949 1.00 97.75 88 ILE A N 1
ATOM 719 C CA . ILE A 1 88 ? -4.614 6.200 5.245 1.00 97.75 88 ILE A CA 1
ATOM 720 C C . ILE A 1 88 ? -5.135 7.605 4.932 1.00 97.75 88 ILE A C 1
ATOM 722 O O . ILE A 1 88 ? -4.519 8.586 5.343 1.00 97.75 88 ILE A O 1
ATOM 726 N N . ARG A 1 89 ? -6.296 7.721 4.274 1.00 97.31 89 ARG A N 1
ATOM 727 C CA . ARG A 1 89 ? -6.888 9.017 3.896 1.00 97.31 89 ARG A CA 1
ATOM 728 C C . ARG A 1 89 ? -7.123 9.921 5.103 1.00 97.31 89 ARG A C 1
ATOM 730 O O . ARG A 1 89 ? -6.801 11.104 5.045 1.00 97.31 89 ARG A O 1
ATOM 737 N N . ASN A 1 90 ? -7.625 9.366 6.205 1.00 97.44 90 ASN A N 1
ATOM 738 C CA . ASN A 1 90 ? -7.820 10.126 7.440 1.00 97.44 90 ASN A CA 1
ATOM 739 C C . ASN A 1 90 ? -6.482 10.604 8.020 1.00 97.44 90 ASN A C 1
ATOM 741 O O . ASN A 1 90 ? -6.347 11.774 8.370 1.00 97.44 90 ASN A O 1
ATOM 745 N N . ALA A 1 91 ? -5.475 9.728 8.075 1.00 97.75 91 ALA A N 1
ATOM 746 C CA . ALA A 1 91 ? -4.160 10.068 8.610 1.00 97.75 91 ALA A CA 1
ATOM 747 C C . ALA A 1 91 ? -3.443 11.134 7.769 1.00 97.75 91 ALA A C 1
ATOM 749 O O . ALA A 1 91 ? -2.816 12.022 8.340 1.00 97.75 91 ALA A O 1
ATOM 750 N N . LEU A 1 92 ? -3.591 11.093 6.440 1.00 97.38 92 LEU A N 1
ATOM 751 C CA . LEU A 1 92 ? -3.078 12.117 5.524 1.00 97.38 92 LEU A CA 1
ATOM 752 C C . LEU A 1 92 ? -3.743 13.488 5.720 1.00 97.38 92 LEU A C 1
ATOM 754 O O . LEU A 1 92 ? -3.173 14.497 5.318 1.00 97.38 92 LEU A O 1
ATOM 758 N N . GLN A 1 93 ? -4.948 13.551 6.292 1.00 96.75 93 GLN A N 1
ATOM 759 C CA . GLN A 1 93 ? -5.633 14.813 6.598 1.00 96.75 93 GLN A CA 1
ATOM 760 C C . GLN A 1 93 ? -5.320 15.323 8.007 1.00 96.75 93 GLN A C 1
ATOM 762 O O . GLN A 1 93 ? -5.304 16.531 8.233 1.00 96.75 93 GLN A O 1
ATOM 767 N N . SER A 1 94 ? -5.105 14.416 8.962 1.00 95.69 94 SER A N 1
ATOM 768 C CA . SER A 1 94 ? -4.986 14.757 10.382 1.00 95.69 94 SER A CA 1
ATOM 769 C C . SER A 1 94 ? -3.551 14.806 10.908 1.00 95.69 94 SER A C 1
ATOM 771 O O . SER A 1 94 ? -3.347 15.194 12.056 1.00 95.69 94 SER A O 1
ATOM 773 N N . SER A 1 95 ? -2.566 14.342 10.136 1.00 93.94 95 SER A N 1
ATOM 774 C CA . SER A 1 95 ? -1.179 14.202 10.579 1.00 93.94 95 SER A CA 1
ATOM 775 C C . SER A 1 95 ? -0.201 14.391 9.423 1.00 93.94 95 SER A C 1
ATOM 777 O O . SER A 1 95 ? -0.430 13.899 8.324 1.00 93.94 95 SER A O 1
ATOM 779 N N . GLU A 1 96 ? 0.929 15.030 9.712 1.00 92.56 96 GLU A N 1
ATOM 780 C CA . GLU A 1 96 ? 2.100 15.104 8.825 1.00 92.56 96 GLU A CA 1
ATOM 781 C C . GLU A 1 96 ? 3.185 14.093 9.248 1.00 92.56 96 GLU A C 1
ATOM 783 O O . GLU A 1 96 ? 4.352 14.232 8.906 1.00 92.56 96 GLU A O 1
ATOM 788 N N . SER A 1 97 ? 2.833 13.099 10.075 1.00 95.06 97 SER A N 1
ATOM 789 C CA . SER A 1 97 ? 3.788 12.134 10.621 1.00 95.06 97 SER A CA 1
ATOM 790 C C . SER A 1 97 ? 3.840 10.850 9.785 1.00 95.06 97 SER A C 1
ATOM 792 O O . SER A 1 97 ? 2.860 10.096 9.782 1.00 95.06 97 SER A O 1
ATOM 794 N N . PRO A 1 98 ? 5.007 10.498 9.209 1.00 94.69 98 PRO A N 1
ATOM 795 C CA . PRO A 1 98 ? 5.197 9.230 8.501 1.00 94.69 98 PRO A CA 1
ATOM 796 C C . PRO A 1 98 ? 4.906 8.001 9.370 1.00 94.69 98 PRO A C 1
ATOM 798 O O . PRO A 1 98 ? 4.426 6.981 8.878 1.00 94.69 98 PRO A O 1
ATOM 801 N N . ARG A 1 99 ? 5.128 8.098 10.689 1.00 95.19 99 ARG A N 1
ATOM 802 C CA . ARG A 1 99 ? 4.771 7.042 11.647 1.00 95.19 99 ARG A CA 1
ATOM 803 C C . ARG A 1 99 ? 3.259 6.825 11.719 1.00 95.19 99 ARG A C 1
ATOM 805 O O . ARG A 1 99 ? 2.806 5.682 11.701 1.00 95.19 99 ARG A O 1
ATOM 812 N N . GLU A 1 100 ? 2.473 7.897 11.806 1.00 97.25 100 GLU A N 1
ATOM 813 C CA . GLU A 1 100 ? 1.009 7.779 11.841 1.00 97.25 100 GLU A CA 1
ATOM 814 C C . GLU A 1 100 ? 0.466 7.249 10.511 1.00 97.25 100 GLU A C 1
ATOM 816 O O . GLU A 1 100 ? -0.443 6.418 10.506 1.00 97.25 100 GLU A O 1
ATOM 821 N N . TRP A 1 101 ? 1.072 7.640 9.388 1.00 97.56 101 TRP A N 1
ATOM 822 C CA . TRP A 1 101 ? 0.739 7.089 8.073 1.00 97.56 101 TRP A CA 1
ATOM 823 C C . TRP A 1 101 ? 1.059 5.594 7.971 1.00 97.56 101 TRP A C 1
ATOM 825 O O . TRP A 1 101 ? 0.240 4.817 7.481 1.00 97.56 101 TRP A O 1
ATOM 835 N N . ALA A 1 102 ? 2.206 5.158 8.496 1.00 94.88 102 ALA A N 1
ATOM 836 C CA . ALA A 1 102 ? 2.578 3.746 8.553 1.00 94.88 102 ALA A CA 1
ATOM 837 C C . ALA A 1 102 ? 1.595 2.929 9.405 1.00 94.88 102 ALA A C 1
ATOM 839 O O . ALA A 1 102 ? 1.176 1.835 9.014 1.00 94.88 102 ALA A O 1
ATOM 840 N N . ARG A 1 103 ? 1.167 3.477 10.551 1.00 96.00 103 ARG A N 1
ATOM 841 C CA . ARG A 1 103 ? 0.129 2.871 11.396 1.00 96.00 103 ARG A CA 1
ATOM 842 C C . ARG A 1 103 ? -1.199 2.748 10.655 1.00 96.00 103 ARG A C 1
ATOM 844 O O . ARG A 1 103 ? -1.841 1.704 10.732 1.00 96.00 103 ARG A O 1
ATOM 851 N N . ALA A 1 104 ? -1.599 3.795 9.945 1.00 97.06 104 ALA A N 1
ATOM 852 C CA . ALA A 1 104 ? -2.831 3.826 9.175 1.00 97.06 104 ALA A CA 1
ATOM 853 C C . ALA A 1 104 ? -2.828 2.801 8.030 1.00 97.06 104 ALA A C 1
ATOM 855 O O . ALA A 1 104 ? -3.775 2.026 7.905 1.00 97.06 104 ALA A O 1
ATOM 856 N N . MET A 1 105 ? -1.732 2.708 7.271 1.00 95.06 105 MET A N 1
ATOM 857 C CA . MET A 1 105 ? -1.580 1.677 6.242 1.00 95.06 105 MET A CA 1
ATOM 858 C C . MET A 1 105 ? -1.626 0.272 6.845 1.00 95.06 105 MET A C 1
ATOM 860 O O . MET A 1 105 ? -2.300 -0.602 6.310 1.00 95.06 105 MET A O 1
ATOM 864 N N . ALA A 1 106 ? -0.971 0.039 7.985 1.00 92.19 106 ALA A N 1
ATOM 865 C CA . ALA A 1 106 ? -1.048 -1.254 8.660 1.00 92.19 106 ALA A CA 1
ATOM 866 C C . ALA A 1 106 ? -2.478 -1.622 9.095 1.00 92.19 106 ALA A C 1
ATOM 868 O O . ALA A 1 106 ? -2.843 -2.798 9.033 1.00 92.19 106 ALA A O 1
ATOM 869 N N . GLN A 1 107 ? -3.286 -0.646 9.520 1.00 93.88 107 GLN A N 1
ATOM 870 C CA . GLN A 1 107 ? -4.698 -0.858 9.851 1.00 93.88 107 GLN A CA 1
ATOM 871 C C . GLN A 1 107 ? -5.510 -1.263 8.619 1.00 93.88 107 GLN A C 1
ATOM 873 O O . GLN A 1 107 ? -6.184 -2.292 8.666 1.00 93.88 107 GLN A O 1
ATOM 878 N N . ASP A 1 108 ? -5.390 -0.517 7.518 1.00 94.19 108 ASP A N 1
ATOM 879 C CA . ASP A 1 108 ? -6.099 -0.823 6.270 1.00 94.19 108 ASP A CA 1
ATOM 880 C C . ASP A 1 108 ? -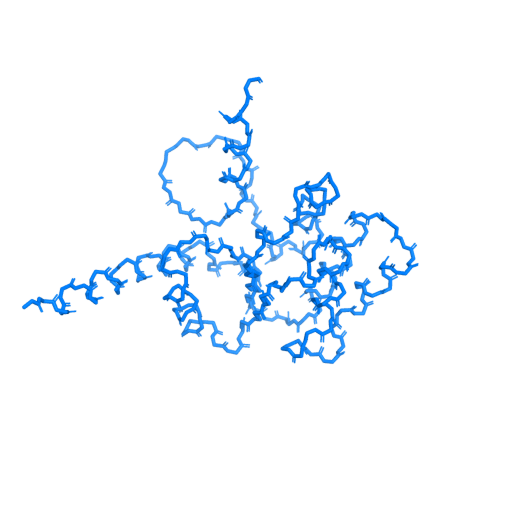5.675 -2.192 5.709 1.00 94.19 108 ASP A C 1
ATOM 882 O O . ASP A 1 108 ? -6.520 -3.002 5.329 1.00 94.19 108 ASP A O 1
ATOM 886 N N . LEU A 1 109 ? -4.376 -2.511 5.742 1.00 90.19 109 LEU A N 1
ATOM 887 C CA . LEU A 1 109 ? -3.858 -3.828 5.356 1.00 90.19 109 LEU A CA 1
ATOM 888 C C . LEU A 1 109 ? -4.393 -4.946 6.258 1.00 90.19 109 LEU A C 1
ATOM 890 O O . LEU A 1 109 ? -4.757 -6.013 5.778 1.00 90.19 109 LEU A O 1
ATOM 894 N N . THR A 1 110 ? -4.472 -4.719 7.567 1.00 87.69 110 THR A N 1
ATOM 895 C CA . THR A 1 110 ? -4.999 -5.719 8.509 1.00 87.69 110 THR A CA 1
ATOM 896 C C . THR A 1 110 ? -6.477 -6.007 8.273 1.00 87.69 110 THR A C 1
ATOM 898 O O . THR A 1 110 ? -6.906 -7.145 8.453 1.00 87.69 110 THR A O 1
ATOM 901 N N . ALA A 1 111 ? -7.241 -4.989 7.881 1.00 89.88 111 ALA A N 1
ATOM 902 C CA . ALA A 1 111 ? -8.664 -5.100 7.589 1.00 89.88 111 ALA A CA 1
ATOM 903 C C . ALA A 1 111 ? -8.956 -5.681 6.195 1.00 89.88 111 ALA A C 1
ATOM 905 O O . ALA A 1 111 ? -10.110 -5.982 5.897 1.00 89.88 111 ALA A O 1
ATOM 906 N N . LEU A 1 112 ? -7.936 -5.833 5.342 1.00 87.94 112 LEU A N 1
ATOM 907 C CA . LEU A 1 112 ? -8.113 -6.191 3.938 1.00 87.94 112 LEU A CA 1
ATOM 908 C C . LEU A 1 112 ? -8.682 -7.604 3.755 1.00 87.94 112 LEU A C 1
ATOM 910 O O . LEU A 1 112 ? -9.649 -7.786 3.018 1.00 87.94 112 LEU A O 1
ATOM 914 N N . ARG A 1 113 ? -8.083 -8.600 4.421 1.00 83.31 113 ARG A N 1
ATOM 915 C CA . ARG A 1 113 ? -8.524 -10.006 4.415 1.00 83.31 113 ARG A CA 1
ATOM 916 C C . ARG A 1 113 ? -8.122 -10.715 5.711 1.00 83.31 113 ARG A C 1
ATOM 918 O O . ARG A 1 113 ? -7.052 -10.467 6.267 1.00 83.31 113 ARG A O 1
ATOM 925 N N . ASP A 1 114 ? -8.940 -11.680 6.128 1.00 78.38 114 ASP A N 1
ATOM 926 C CA . ASP A 1 114 ? -8.645 -12.555 7.273 1.00 78.38 114 ASP A CA 1
ATOM 927 C C . ASP A 1 114 ? -7.664 -13.689 6.944 1.00 78.38 114 ASP A C 1
ATOM 929 O O . ASP A 1 114 ? -7.004 -14.234 7.836 1.00 78.38 114 ASP A O 1
ATOM 933 N N . GLU A 1 115 ? -7.562 -14.048 5.668 1.00 78.00 115 GLU A N 1
ATOM 934 C CA . GLU A 1 115 ? -6.687 -15.096 5.145 1.00 78.00 115 GLU A CA 1
ATOM 935 C C . GLU A 1 115 ? -5.262 -14.578 4.888 1.00 78.00 115 GLU A C 1
ATOM 937 O O . GLU A 1 115 ? -4.951 -13.404 5.071 1.00 78.00 115 GLU A O 1
ATOM 942 N N . GLN A 1 116 ? -4.359 -15.471 4.485 1.00 75.12 116 GLN A N 1
ATOM 943 C CA . GLN A 1 116 ? -3.029 -15.091 4.011 1.00 75.12 116 GLN A CA 1
ATOM 944 C C . GLN A 1 116 ? -3.140 -14.436 2.629 1.00 75.12 116 GLN A C 1
ATOM 946 O O . GLN A 1 116 ? -3.731 -15.032 1.729 1.00 75.12 116 GLN A O 1
ATOM 951 N N . PHE A 1 117 ? -2.544 -13.259 2.444 1.00 81.25 117 PHE A N 1
ATOM 952 C CA . PHE A 1 117 ? -2.495 -12.577 1.15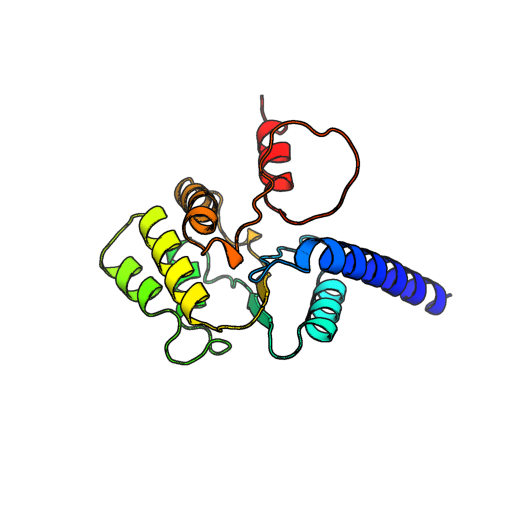1 1.00 81.25 117 PHE A CA 1
ATOM 953 C C . PHE A 1 117 ? -1.107 -11.971 0.890 1.00 81.25 117 PHE A C 1
ATOM 955 O O . PHE A 1 117 ? -0.187 -12.057 1.703 1.00 81.25 117 PHE A O 1
ATOM 962 N N . MET A 1 118 ? -0.916 -11.405 -0.292 1.00 81.38 118 MET A N 1
ATOM 963 C CA . MET A 1 118 ? 0.306 -10.731 -0.712 1.00 81.38 118 MET A CA 1
ATOM 964 C C . MET A 1 118 ? -0.038 -9.309 -1.141 1.00 81.38 118 MET A C 1
ATOM 966 O O . MET A 1 118 ? -1.058 -9.102 -1.788 1.00 81.38 118 MET A O 1
ATOM 970 N N . VAL A 1 119 ? 0.820 -8.345 -0.800 1.00 84.12 119 VAL A N 1
ATOM 971 C CA . VAL A 1 119 ? 0.739 -6.973 -1.320 1.00 84.12 119 VAL A CA 1
ATOM 972 C C . VAL A 1 119 ? 2.053 -6.661 -1.996 1.00 84.12 119 VAL A C 1
ATOM 974 O O . VAL A 1 119 ? 3.056 -6.421 -1.332 1.00 84.12 119 VAL A O 1
ATOM 977 N N . LEU A 1 120 ? 2.055 -6.696 -3.318 1.00 83.56 120 LEU A N 1
ATOM 978 C CA . LEU A 1 120 ? 3.220 -6.403 -4.127 1.00 83.56 120 LEU A CA 1
ATOM 979 C C . LEU A 1 120 ? 3.272 -4.899 -4.418 1.00 83.56 120 LEU A C 1
ATOM 981 O O . LEU A 1 120 ? 2.359 -4.379 -5.052 1.00 83.56 120 LEU A O 1
ATOM 985 N N . LEU A 1 121 ? 4.339 -4.232 -3.965 1.00 86.06 121 LEU A N 1
ATOM 986 C CA . LEU A 1 121 ? 4.607 -2.821 -4.250 1.00 86.06 121 LEU A CA 1
ATOM 987 C C . LEU A 1 121 ? 5.736 -2.717 -5.274 1.00 86.06 121 LEU A C 1
ATOM 989 O O . LEU A 1 121 ? 6.897 -3.004 -4.979 1.00 86.06 121 LEU A O 1
ATOM 993 N N . ASP A 1 122 ? 5.388 -2.315 -6.481 1.00 84.31 122 ASP A N 1
ATOM 994 C CA . ASP A 1 122 ? 6.297 -2.252 -7.614 1.00 84.31 122 ASP A CA 1
ATOM 995 C C . ASP A 1 122 ? 6.722 -0.811 -7.920 1.00 84.31 122 ASP A C 1
ATOM 997 O O . ASP A 1 122 ? 6.036 0.132 -7.543 1.00 84.31 122 ASP A O 1
ATOM 1001 N N . ASN A 1 123 ? 7.878 -0.634 -8.561 1.00 83.88 123 ASN A N 1
ATOM 1002 C CA . ASN A 1 123 ? 8.481 0.666 -8.874 1.00 83.88 123 ASN A CA 1
ATOM 1003 C C . ASN A 1 123 ? 8.713 1.588 -7.657 1.00 83.88 123 ASN A C 1
ATOM 1005 O O . ASN A 1 123 ? 8.731 2.808 -7.790 1.00 83.88 123 ASN A O 1
ATOM 1009 N N . LEU A 1 124 ? 8.954 1.039 -6.457 1.00 83.50 124 LEU A N 1
ATOM 1010 C CA . LEU A 1 124 ? 9.301 1.834 -5.263 1.00 83.50 124 LEU A CA 1
ATOM 1011 C C . LEU A 1 124 ? 10.557 2.713 -5.422 1.00 83.50 124 LEU A C 1
ATOM 1013 O O . LEU A 1 124 ? 10.810 3.563 -4.578 1.00 83.50 124 LEU A O 1
ATOM 1017 N N . ASP A 1 125 ? 11.360 2.534 -6.471 1.00 80.94 125 ASP A N 1
ATOM 1018 C CA . ASP A 1 125 ? 12.435 3.463 -6.831 1.00 80.94 125 ASP A CA 1
ATOM 1019 C C . ASP A 1 125 ? 11.969 4.830 -7.310 1.00 80.94 125 ASP A C 1
ATOM 1021 O O . ASP A 1 125 ? 12.790 5.746 -7.315 1.00 80.94 125 ASP A O 1
ATOM 1025 N N . LEU A 1 126 ? 10.701 4.967 -7.697 1.00 85.50 126 LEU A N 1
ATOM 1026 C CA . LEU A 1 126 ? 10.112 6.262 -8.021 1.00 85.50 126 LEU A CA 1
ATOM 1027 C C . LEU A 1 126 ? 9.956 7.143 -6.776 1.00 85.50 126 LEU A C 1
ATOM 1029 O O . LEU A 1 126 ? 10.004 8.365 -6.895 1.00 85.50 126 LEU A O 1
ATOM 1033 N N . LEU A 1 127 ? 9.870 6.543 -5.580 1.00 87.94 127 LEU A N 1
ATOM 1034 C CA . LEU A 1 127 ? 9.886 7.308 -4.340 1.00 87.94 127 LEU A CA 1
ATOM 1035 C C . LEU A 1 127 ? 11.281 7.894 -4.086 1.00 87.94 127 LEU A C 1
ATOM 1037 O O . LEU A 1 127 ? 12.273 7.151 -4.024 1.00 87.94 127 LEU A O 1
ATOM 1041 N N . PRO A 1 128 ? 11.384 9.218 -3.881 1.00 85.25 128 PRO A N 1
ATOM 1042 C CA . PRO A 1 128 ? 12.649 9.851 -3.572 1.00 85.25 128 PRO A CA 1
ATOM 1043 C C . PRO A 1 128 ? 13.163 9.371 -2.217 1.00 85.25 128 PRO A C 1
ATOM 1045 O O . PRO A 1 128 ? 12.408 9.066 -1.293 1.00 85.25 128 PRO A O 1
ATOM 1048 N N . LYS A 1 129 ? 14.488 9.350 -2.075 1.00 79.56 129 LYS A N 1
ATOM 1049 C CA . LYS A 1 129 ? 15.111 9.100 -0.776 1.00 79.56 129 LYS A CA 1
ATOM 1050 C C . LYS A 1 129 ? 14.904 10.319 0.113 1.00 79.56 129 LYS A C 1
ATOM 1052 O O . LYS A 1 129 ? 15.481 11.372 -0.155 1.00 79.56 129 LYS A O 1
ATOM 1057 N N . HIS A 1 130 ? 14.099 10.154 1.151 1.00 85.75 130 HIS A N 1
ATOM 1058 C CA . HIS A 1 130 ? 13.797 11.189 2.126 1.00 85.75 130 HIS A CA 1
ATOM 1059 C C . HIS A 1 130 ? 13.643 10.552 3.507 1.00 85.75 130 HIS A C 1
ATOM 1061 O O . HIS A 1 130 ? 13.156 9.423 3.605 1.00 85.75 130 HIS A O 1
ATOM 1067 N N . ASP A 1 131 ? 13.997 11.285 4.563 1.00 88.38 131 ASP A N 1
ATOM 1068 C CA . ASP A 1 131 ? 13.916 10.798 5.947 1.00 88.38 131 ASP A CA 1
ATOM 1069 C C . ASP A 1 131 ? 12.500 10.312 6.300 1.00 88.38 131 ASP A C 1
ATOM 1071 O O . ASP A 1 131 ? 12.328 9.336 7.028 1.00 88.38 131 ASP A O 1
ATOM 1075 N N . ASP A 1 132 ? 11.478 10.943 5.717 1.00 90.50 132 ASP A N 1
ATOM 1076 C CA . ASP A 1 132 ? 10.077 10.564 5.906 1.00 90.50 132 ASP A CA 1
ATOM 1077 C C . ASP A 1 132 ? 9.738 9.198 5.302 1.00 90.50 132 ASP A C 1
ATOM 1079 O O . ASP A 1 132 ? 9.037 8.399 5.926 1.00 90.50 132 ASP A O 1
ATOM 1083 N N . VAL A 1 133 ? 10.254 8.906 4.104 1.00 90.00 133 VAL A N 1
ATOM 1084 C CA . VAL A 1 133 ? 10.067 7.613 3.428 1.00 90.00 133 VAL A CA 1
ATOM 1085 C C . VAL A 1 133 ? 10.734 6.508 4.247 1.00 90.00 133 VAL A C 1
ATOM 1087 O O . VAL A 1 133 ? 10.130 5.461 4.499 1.00 90.00 133 VAL A O 1
ATOM 1090 N N . ASP A 1 134 ? 11.944 6.765 4.741 1.00 85.56 134 ASP A N 1
ATOM 1091 C CA . ASP A 1 134 ? 12.690 5.816 5.567 1.00 85.56 134 ASP A CA 1
ATOM 1092 C C . ASP A 1 134 ? 11.995 5.570 6.910 1.00 85.56 134 ASP A C 1
ATOM 1094 O O . ASP A 1 134 ? 11.814 4.418 7.320 1.00 85.56 134 ASP A O 1
ATOM 1098 N N . ALA A 1 135 ? 11.539 6.636 7.575 1.00 88.44 135 ALA A N 1
ATOM 1099 C CA . ALA A 1 135 ? 10.782 6.548 8.818 1.00 88.44 135 ALA A CA 1
ATOM 1100 C C . ALA A 1 135 ? 9.483 5.754 8.630 1.00 88.44 135 ALA A C 1
ATOM 1102 O O . ALA A 1 135 ? 9.170 4.881 9.442 1.00 88.44 135 ALA A O 1
ATOM 1103 N N . PHE A 1 136 ? 8.754 5.999 7.540 1.00 92.12 136 PHE A N 1
ATOM 1104 C CA . PHE A 1 136 ? 7.539 5.263 7.206 1.00 92.12 136 PHE A CA 1
ATOM 1105 C C . PHE A 1 136 ? 7.795 3.760 7.066 1.00 92.12 136 PHE A C 1
ATOM 1107 O O . PHE A 1 136 ? 7.154 2.951 7.744 1.00 92.12 136 PHE A O 1
ATOM 1114 N N . PHE A 1 137 ? 8.756 3.369 6.226 1.00 85.69 137 PHE A N 1
ATOM 1115 C CA . PHE A 1 137 ? 9.034 1.953 5.979 1.00 85.69 137 PHE A CA 1
ATOM 1116 C C . PHE A 1 137 ? 9.673 1.251 7.184 1.00 85.69 137 PHE A C 1
ATOM 1118 O O . PHE A 1 137 ? 9.502 0.040 7.340 1.00 85.69 137 PHE A O 1
ATOM 1125 N N . LEU A 1 138 ? 10.354 1.990 8.063 1.00 84.44 138 LEU A N 1
ATOM 1126 C CA . LEU A 1 138 ? 10.845 1.474 9.340 1.00 84.44 138 LEU A CA 1
ATOM 1127 C C . LEU A 1 138 ? 9.702 1.208 10.337 1.00 84.44 138 LEU A C 1
ATOM 1129 O O . LEU A 1 138 ? 9.754 0.239 11.100 1.00 84.44 138 LEU A O 1
ATOM 1133 N N . GLU A 1 139 ? 8.679 2.066 10.357 1.00 87.25 139 GLU A N 1
ATOM 1134 C CA . GLU A 1 139 ? 7.546 1.968 11.284 1.00 87.25 139 GLU A CA 1
ATOM 1135 C C . GLU A 1 139 ? 6.469 0.982 10.822 1.00 87.25 139 GLU A C 1
ATOM 1137 O O . GLU A 1 139 ? 5.874 0.294 11.653 1.00 87.25 139 GLU A O 1
ATOM 1142 N N . LEU A 1 140 ? 6.239 0.839 9.515 1.00 86.88 140 LEU A N 1
ATOM 1143 C CA . LEU A 1 140 ? 5.164 0.001 8.971 1.00 86.88 140 LEU A CA 1
ATOM 1144 C C . LEU A 1 140 ? 5.166 -1.438 9.538 1.00 86.88 140 LEU A C 1
ATOM 1146 O O . LEU A 1 140 ? 4.135 -1.866 10.070 1.00 86.88 140 LEU A O 1
ATOM 1150 N N . PRO A 1 141 ? 6.295 -2.180 9.557 1.00 81.69 141 PRO A N 1
ATOM 1151 C CA . PRO A 1 141 ? 6.331 -3.526 10.130 1.00 81.69 141 PRO A CA 1
ATOM 1152 C C . PRO A 1 141 ? 5.980 -3.573 11.623 1.00 81.69 141 PRO A C 1
ATOM 1154 O O . PRO A 1 141 ? 5.495 -4.596 12.102 1.00 81.69 141 PRO A O 1
ATOM 1157 N N . ARG A 1 142 ? 6.200 -2.483 12.371 1.00 85.06 142 ARG A N 1
ATOM 1158 C CA . ARG A 1 142 ? 5.897 -2.392 13.811 1.00 85.06 142 ARG A CA 1
ATOM 1159 C C . ARG A 1 142 ? 4.407 -2.250 14.101 1.00 85.06 142 ARG A C 1
ATOM 1161 O O . ARG A 1 142 ? 3.999 -2.439 15.250 1.00 85.06 142 ARG A O 1
ATOM 1168 N N . HIS A 1 143 ? 3.597 -1.957 13.089 1.00 87.06 143 HIS A N 1
ATOM 1169 C CA . HIS A 1 143 ? 2.151 -1.806 13.217 1.00 87.06 143 HIS A CA 1
ATOM 1170 C C . HIS A 1 143 ? 1.355 -2.966 12.609 1.00 87.06 143 HIS A C 1
ATOM 1172 O O . HIS A 1 143 ? 0.219 -3.191 13.017 1.00 87.06 143 HIS A O 1
ATOM 1178 N N . LEU A 1 144 ? 1.948 -3.762 11.714 1.00 83.88 144 LEU A N 1
ATOM 1179 C CA . LEU A 1 144 ? 1.318 -4.981 11.187 1.00 83.88 144 LEU A CA 1
ATOM 1180 C C . LEU A 1 144 ? 1.078 -5.999 12.317 1.00 83.88 144 LEU A C 1
ATOM 1182 O O . LEU A 1 144 ? 1.935 -6.123 13.168 1.00 83.88 144 LEU A O 1
ATOM 1186 N N . PRO A 1 145 ? -0.026 -6.745 12.421 1.00 74.69 145 PRO A N 1
ATOM 1187 C CA . PRO A 1 145 ? -0.213 -7.693 13.533 1.00 74.69 145 PRO A CA 1
ATOM 1188 C C . PRO A 1 145 ? 0.868 -8.790 13.601 1.00 74.69 145 PRO A C 1
ATOM 1190 O O . PRO A 1 145 ? 1.513 -9.081 12.601 1.00 74.69 145 PRO A O 1
ATOM 1193 N N . GLU A 1 146 ? 1.076 -9.429 14.759 1.00 64.50 146 GLU A N 1
ATOM 1194 C CA . GLU A 1 146 ? 2.122 -10.465 14.924 1.00 64.50 146 GLU A CA 1
ATOM 1195 C C . GLU A 1 146 ? 1.989 -11.622 13.930 1.00 64.50 146 GLU A C 1
ATOM 1197 O O . GLU A 1 146 ? 2.983 -12.081 13.397 1.00 64.50 146 GLU A O 1
ATOM 1202 N N . LYS A 1 147 ? 0.769 -12.017 13.553 1.00 58.53 147 LYS A N 1
ATOM 1203 C CA . LYS A 1 147 ? 0.526 -12.994 12.470 1.00 58.53 147 LYS A CA 1
ATOM 1204 C C . LYS A 1 147 ? 1.034 -12.553 11.079 1.00 58.53 147 LYS A C 1
ATOM 1206 O O . LYS A 1 147 ? 0.983 -13.328 10.128 1.00 58.53 147 LYS A O 1
ATOM 1211 N N . PHE A 1 148 ? 1.471 -11.302 10.947 1.00 59.06 148 PHE A N 1
ATOM 1212 C CA . PHE A 1 148 ? 2.124 -10.714 9.777 1.00 59.06 148 PHE A CA 1
ATOM 1213 C C . PHE A 1 148 ? 3.617 -10.405 10.024 1.00 59.06 148 PHE A C 1
ATOM 1215 O O . PHE A 1 148 ? 4.336 -10.116 9.068 1.00 59.06 148 PHE A O 1
ATOM 1222 N N . ARG A 1 149 ? 4.104 -10.479 11.275 1.00 52.19 149 ARG A N 1
ATOM 1223 C CA . ARG A 1 149 ? 5.511 -10.279 11.661 1.00 52.19 149 ARG A CA 1
ATOM 1224 C C . ARG A 1 149 ? 6.156 -11.625 11.998 1.00 52.19 149 ARG A C 1
ATOM 1226 O O . ARG A 1 149 ? 5.646 -12.381 12.809 1.00 52.19 149 ARG A O 1
ATOM 1233 N N . SER A 1 150 ? 7.325 -11.920 11.437 1.00 45.75 150 SER A N 1
ATOM 1234 C CA . SER A 1 150 ? 8.119 -13.048 11.951 1.00 45.75 150 SER A CA 1
ATOM 1235 C C . SER A 1 150 ? 8.652 -12.735 13.357 1.00 45.75 150 SER A C 1
ATOM 1237 O O . SER A 1 150 ? 9.093 -11.613 13.610 1.00 45.75 150 SER A O 1
ATOM 1239 N N . SER A 1 151 ? 8.681 -13.746 14.230 1.00 33.12 151 SER A N 1
ATOM 1240 C CA . SER A 1 151 ? 9.320 -13.740 15.553 1.00 33.12 151 SER A CA 1
ATOM 1241 C C . SER A 1 151 ? 10.837 -13.997 15.527 1.00 33.12 151 SER A C 1
ATOM 1243 O O . SER A 1 151 ? 11.472 -14.045 16.577 1.00 33.12 151 SER A O 1
ATOM 1245 N N . SER A 1 152 ? 11.476 -14.116 14.360 1.00 33.56 152 SER A N 1
ATOM 1246 C CA . SER A 1 152 ? 12.929 -14.306 14.264 1.00 33.56 152 SER A CA 1
ATOM 1247 C C . SER A 1 152 ? 13.664 -12.992 13.966 1.00 33.56 152 SER A C 1
ATOM 1249 O O . SER A 1 152 ? 14.134 -12.769 12.850 1.00 33.56 152 SER A O 1
ATOM 1251 N N . MET A 1 153 ? 13.797 -12.127 14.972 1.00 32.03 153 MET A N 1
ATOM 1252 C CA . MET A 1 153 ? 14.849 -11.103 14.998 1.00 32.03 153 MET A CA 1
ATOM 1253 C C . MET A 1 153 ? 15.747 -11.350 16.212 1.00 32.03 153 MET A C 1
ATOM 1255 O O . MET A 1 153 ? 15.751 -10.602 17.182 1.00 32.03 153 MET A O 1
ATOM 1259 N N . GLY A 1 154 ? 16.470 -12.471 16.163 1.00 24.58 154 GLY A N 1
ATOM 1260 C CA . GLY A 1 154 ? 17.580 -12.780 17.057 1.00 24.58 154 GLY A CA 1
ATOM 1261 C C . GLY A 1 154 ? 18.891 -12.463 16.345 1.00 24.58 154 GLY A C 1
ATOM 1262 O O . GLY A 1 154 ? 19.133 -12.949 15.241 1.00 24.58 154 GLY A O 1
ATOM 1263 N N . ALA A 1 155 ? 19.710 -11.610 16.956 1.00 30.45 155 ALA A N 1
ATOM 1264 C CA . ALA A 1 155 ? 21.062 -11.324 16.503 1.00 30.45 155 ALA A CA 1
ATOM 1265 C C . ALA A 1 155 ? 21.890 -12.621 16.436 1.00 30.45 155 ALA A C 1
ATOM 1267 O O . ALA A 1 155 ? 21.805 -13.449 17.338 1.00 30.45 155 ALA A O 1
ATOM 1268 N N . SER A 1 156 ? 22.730 -12.734 15.403 1.00 29.84 156 SER A N 1
ATOM 1269 C CA . SER A 1 156 ? 23.638 -13.852 15.092 1.00 29.84 156 SER A CA 1
ATOM 1270 C C . SER A 1 156 ? 23.081 -14.908 14.129 1.00 29.84 156 SER A C 1
ATOM 1272 O O . SER A 1 156 ? 22.484 -15.901 14.531 1.00 29.84 156 SER A O 1
ATOM 1274 N N . CYS A 1 157 ? 23.366 -14.733 12.834 1.00 23.48 157 CYS A N 1
ATOM 1275 C CA . CYS A 1 157 ? 23.783 -15.851 11.984 1.00 23.48 157 CYS A CA 1
ATOM 1276 C C . CYS A 1 157 ? 24.435 -15.354 10.690 1.00 23.48 157 CYS A C 1
ATOM 1278 O O . CYS A 1 157 ? 23.840 -14.624 9.898 1.00 23.48 157 CYS A O 1
ATOM 1280 N N . ALA A 1 158 ? 25.683 -15.774 10.503 1.00 27.12 158 ALA A N 1
ATOM 1281 C CA . ALA A 1 158 ? 26.450 -15.622 9.284 1.00 27.12 158 ALA A CA 1
ATOM 1282 C C . ALA A 1 158 ? 26.003 -16.644 8.220 1.00 27.12 158 ALA A C 1
ATOM 1284 O O . ALA A 1 158 ? 25.665 -17.776 8.546 1.00 27.12 158 ALA A O 1
ATOM 1285 N N . ALA A 1 159 ? 26.118 -16.226 6.957 1.00 29.58 159 ALA A N 1
ATOM 1286 C CA . ALA A 1 159 ? 26.134 -17.024 5.728 1.00 29.58 159 ALA A CA 1
ATOM 1287 C C . ALA A 1 159 ? 24.834 -17.737 5.258 1.00 29.58 159 ALA A C 1
ATOM 1289 O O . ALA A 1 159 ? 24.363 -18.707 5.842 1.00 29.58 159 ALA A O 1
ATOM 1290 N N . THR A 1 160 ? 24.442 -17.385 4.018 1.00 25.14 160 THR A N 1
ATOM 1291 C CA . THR A 1 160 ? 23.632 -18.133 3.010 1.00 25.14 160 THR A CA 1
ATOM 1292 C C . THR A 1 160 ? 22.113 -17.832 2.955 1.00 25.14 160 THR A C 1
ATOM 1294 O O . THR A 1 160 ? 21.482 -17.590 3.981 1.00 25.14 160 THR A O 1
ATOM 1297 N N . PRO A 1 161 ? 21.512 -17.727 1.742 1.00 36.94 161 PRO A N 1
ATOM 1298 C CA . PRO A 1 161 ? 20.515 -16.713 1.443 1.00 36.94 161 PRO A CA 1
ATOM 1299 C C . PRO A 1 161 ? 19.083 -17.237 1.451 1.00 36.94 161 PRO A C 1
ATOM 1301 O O . PRO A 1 161 ? 18.759 -18.392 1.187 1.00 36.94 161 PRO A O 1
ATOM 1304 N N . GLY A 1 162 ? 18.182 -16.297 1.648 1.00 25.89 162 GLY A N 1
ATOM 1305 C CA . GLY A 1 162 ? 16.890 -16.334 1.003 1.00 25.89 162 GLY A CA 1
ATOM 1306 C C . GLY A 1 162 ? 15.928 -15.463 1.776 1.00 25.89 162 GLY A C 1
ATOM 1307 O O . GLY A 1 162 ? 16.032 -15.280 2.990 1.00 25.89 162 GLY A O 1
ATOM 1308 N N . MET A 1 163 ? 15.036 -14.878 1.019 1.00 31.89 163 MET A N 1
ATOM 1309 C CA . MET A 1 163 ? 14.716 -13.489 1.185 1.00 31.89 163 MET A CA 1
ATOM 1310 C C . MET A 1 163 ? 13.277 -13.375 1.648 1.00 31.89 163 MET A C 1
ATOM 1312 O O . MET A 1 163 ? 12.358 -13.538 0.857 1.00 31.89 163 MET A O 1
ATOM 1316 N N . ILE A 1 164 ? 13.100 -13.049 2.924 1.00 37.19 164 ILE A N 1
ATOM 1317 C CA . ILE A 1 164 ? 12.070 -12.089 3.300 1.00 37.19 164 ILE A CA 1
ATOM 1318 C C . ILE A 1 164 ? 12.755 -11.002 4.085 1.00 37.19 164 ILE A C 1
ATOM 1320 O O . ILE A 1 164 ? 13.082 -11.181 5.253 1.00 37.19 164 ILE A O 1
ATOM 1324 N N . LEU A 1 165 ? 13.001 -9.944 3.325 1.00 36.75 165 LEU A N 1
ATOM 1325 C CA . LEU A 1 165 ? 13.346 -8.570 3.651 1.00 36.75 165 LEU A CA 1
ATOM 1326 C C . LEU A 1 165 ? 14.226 -8.109 2.486 1.00 36.75 165 LEU A C 1
ATOM 1328 O O . LEU A 1 165 ? 15.453 -8.106 2.580 1.00 36.75 165 LEU A O 1
ATOM 1332 N N . LEU A 1 166 ? 13.607 -7.662 1.387 1.00 39.59 166 LEU A N 1
ATOM 1333 C CA . LEU A 1 166 ? 14.229 -6.662 0.505 1.00 39.59 166 LEU A CA 1
ATOM 1334 C C . LEU A 1 166 ? 14.273 -5.309 1.237 1.00 39.59 166 LEU A C 1
ATOM 1336 O O . LEU A 1 166 ? 13.782 -4.300 0.758 1.00 39.59 166 LEU A O 1
ATOM 1340 N N . TRP A 1 167 ? 14.836 -5.315 2.442 1.00 43.84 167 TRP A N 1
ATOM 1341 C CA . TRP A 1 167 ? 15.039 -4.137 3.277 1.00 43.84 167 TRP A CA 1
ATOM 1342 C C . TRP A 1 167 ? 16.493 -4.087 3.759 1.00 43.84 167 TRP A C 1
ATOM 1344 O O . TRP A 1 167 ? 17.143 -3.051 3.677 1.00 43.84 167 TRP A O 1
ATOM 1354 N N . LEU A 1 168 ? 17.098 -5.238 4.085 1.00 33.00 168 LEU A N 1
ATOM 1355 C CA . LEU A 1 168 ? 18.521 -5.310 4.443 1.00 33.00 168 LEU A CA 1
ATOM 1356 C C . LEU A 1 168 ? 19.469 -5.063 3.264 1.00 33.00 168 LEU A C 1
ATOM 1358 O O . LEU A 1 168 ? 20.551 -4.536 3.472 1.00 33.00 168 LEU A O 1
ATOM 1362 N N . GLY A 1 169 ? 19.081 -5.381 2.025 1.00 37.00 169 GLY A N 1
ATOM 1363 C CA . GLY A 1 169 ? 19.910 -5.074 0.852 1.00 37.00 169 GLY A CA 1
ATOM 1364 C C . GLY A 1 169 ? 20.050 -3.571 0.596 1.00 37.00 169 GLY A C 1
ATOM 1365 O O . GLY A 1 169 ? 21.106 -3.126 0.154 1.00 37.00 169 GLY A O 1
ATOM 1366 N N . TRP A 1 170 ? 19.009 -2.795 0.917 1.00 41.22 170 TRP A N 1
ATOM 1367 C CA . TRP A 1 170 ? 19.037 -1.338 0.853 1.00 41.22 170 TRP A CA 1
ATOM 1368 C C . TRP A 1 170 ? 19.837 -0.781 2.035 1.00 41.22 170 TRP A C 1
ATOM 1370 O O . TRP A 1 170 ? 20.797 -0.072 1.784 1.00 41.22 170 TRP A O 1
ATOM 1380 N N . LEU A 1 171 ? 19.588 -1.220 3.278 1.00 38.06 171 LEU A N 1
ATOM 1381 C CA . LEU A 1 171 ? 20.315 -0.747 4.472 1.00 38.06 171 LEU A CA 1
ATOM 1382 C C . LEU A 1 171 ? 21.818 -1.124 4.498 1.00 38.06 171 LEU A C 1
ATOM 1384 O O . LEU A 1 171 ? 22.654 -0.311 4.882 1.00 38.06 171 LEU A O 1
ATOM 1388 N N . LEU A 1 172 ? 22.194 -2.333 4.057 1.00 34.91 172 LEU A N 1
ATOM 1389 C CA . LEU A 1 172 ? 23.594 -2.794 4.034 1.00 34.91 172 LEU A CA 1
ATOM 1390 C C . LEU A 1 172 ? 24.396 -2.208 2.865 1.00 34.91 172 LEU A C 1
ATOM 1392 O O . LEU A 1 172 ? 25.589 -1.961 3.029 1.00 34.91 172 LEU A O 1
ATOM 1396 N N . ARG A 1 173 ? 23.779 -1.943 1.700 1.00 39.56 173 ARG A N 1
ATOM 1397 C CA . ARG A 1 173 ? 24.437 -1.133 0.651 1.00 39.56 173 ARG A CA 1
ATOM 1398 C C . ARG A 1 173 ? 24.463 0.352 1.005 1.00 39.56 173 ARG A C 1
ATOM 1400 O O . ARG A 1 173 ? 25.418 1.021 0.640 1.00 39.56 173 ARG A O 1
ATOM 1407 N N . TRP A 1 174 ? 23.467 0.853 1.730 1.00 41.97 174 TRP A N 1
ATOM 1408 C CA . TRP A 1 174 ? 23.404 2.229 2.233 1.00 41.97 174 TRP A CA 1
ATOM 1409 C C . TRP A 1 174 ? 24.514 2.512 3.257 1.00 41.97 174 TRP A C 1
ATOM 1411 O O . TRP A 1 174 ? 25.183 3.529 3.142 1.00 41.97 174 TRP A O 1
ATOM 1421 N N . ALA A 1 175 ? 24.825 1.561 4.148 1.00 36.34 175 ALA A N 1
ATOM 1422 C CA . ALA A 1 175 ? 25.936 1.666 5.106 1.00 36.34 175 ALA A CA 1
ATOM 1423 C C . ALA A 1 175 ? 27.344 1.446 4.507 1.00 36.34 175 ALA A C 1
ATOM 1425 O O . ALA A 1 175 ? 28.338 1.698 5.179 1.00 36.34 175 ALA A O 1
ATOM 1426 N N . THR A 1 176 ? 27.455 0.938 3.274 1.00 40.12 176 THR A N 1
ATOM 1427 C CA . THR A 1 176 ? 28.752 0.605 2.643 1.00 40.12 176 THR A CA 1
ATOM 1428 C C . THR A 1 176 ? 29.084 1.445 1.409 1.00 40.12 176 THR A C 1
ATOM 1430 O O . THR A 1 176 ? 30.195 1.343 0.896 1.00 40.12 176 THR A O 1
ATOM 1433 N N . MET A 1 177 ? 28.158 2.284 0.931 1.00 35.75 177 MET A N 1
ATOM 1434 C CA . MET A 1 177 ? 28.359 3.156 -0.237 1.00 35.75 177 MET A CA 1
ATOM 1435 C C . MET A 1 177 ? 28.636 4.631 0.104 1.00 35.75 177 MET A C 1
ATOM 1437 O O . MET A 1 177 ? 28.614 5.453 -0.807 1.00 35.75 177 MET A O 1
ATOM 1441 N N . ASN A 1 178 ? 28.961 4.973 1.358 1.00 29.55 178 ASN A N 1
ATOM 1442 C CA . ASN A 1 178 ? 29.673 6.220 1.671 1.00 29.55 178 ASN A CA 1
ATOM 1443 C C . ASN A 1 178 ? 30.418 6.120 3.025 1.00 29.55 178 ASN A C 1
ATOM 1445 O O . ASN A 1 178 ? 29.757 5.808 4.017 1.00 29.55 178 ASN A O 1
ATOM 1449 N N . PRO A 1 179 ? 31.752 6.326 3.089 1.00 40.00 179 PRO A N 1
AT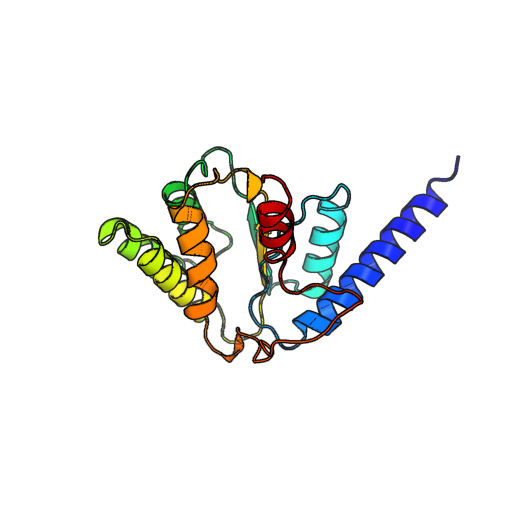OM 1450 C CA . PRO A 1 179 ? 32.431 6.734 4.322 1.00 40.00 179 PRO A CA 1
ATOM 1451 C C . PRO A 1 179 ? 32.067 8.169 4.733 1.00 40.00 179 PRO A C 1
ATOM 1453 O O . PRO A 1 179 ? 31.613 8.947 3.861 1.00 40.00 179 PRO A O 1
#

Sequence (179 aa):
MDNMGYMDRVEAVAATAAKAVREKTHDKRIIILYPRHRQHTALIALLYKHYEDRMYYYALSEDDNDLRSFLTGFSHDAMFPINFGLSIRNALQSSESPREWARAMAQDLTALRDEQFMVLLDNLDLLPKHDDVDAFFLELPRHLPEKFRSSSMGASCAATPGMILLWLGWLLRWATMNP

pLDDT: mean 71.3, std 22.57, range [23.48, 97.75]

Foldseek 3Di:
DDPPVVVVVLCVVLVVLVVLCCVVCVLAQEAEDEDPDPCVVVNVVSVCVVQPLQEAEDEDDLQPQEPLSVLVCVQPDPNAPPPASPLLVVCSVVHPALLSNLLSNLVSSQVRDPDRGYYYYYPCVSYDDDPSVVNNVVNNQVNHDVSNPDPPPDPDDDDDDGDDDPPVVCVVCVVVVDD

Radius of gyration: 17.35 Å; chains: 1; bounding box: 46×39×49 Å